Protein AF-A0A150MMR1-F1 (afdb_monomer_lite)

Sequence (58 aa):
MGTVIIFALVALLALYGVVRSLRDKNILGVLFGLGAVAVFGWFTIMTVLHHGIPTGTH

Organism: NCBI:txid153151

Foldseek 3Di:
DCLLVVLVVQLVVLVVQLVVCVVVVPPVSNVVSVVSNVVSVVVNVCCCVVVNPPPPDD

pLDDT: mean 79.6, std 11.13, range [44.34, 91.0]

Secondary structure (DSSP, 8-state):
--HHHHHHHHHHHHHHHHHHHHHTT-HHHHHHHHHHHHHHHHHHHHHHHHS-S-----

InterPro domains:
  IPR024490 Protein of unknown function DUF2759 [PF10958] (6-55)

Structure (mmCIF, N/CA/C/O backbone):
data_AF-A0A150MMR1-F1
#
_entry.id   AF-A0A150MMR1-F1
#
loop_
_atom_site.group_PDB
_atom_site.id
_atom_site.type_symbol
_atom_site.label_atom_id
_atom_site.label_alt_id
_atom_site.label_comp_id
_atom_site.label_asym_id
_atom_site.label_entity_id
_atom_site.label_seq_id
_atom_site.pdbx_PDB_ins_code
_atom_site.Cartn_x
_atom_site.Cartn_y
_atom_site.Cartn_z
_atom_site.occupancy
_atom_site.B_iso_or_equiv
_atom_site.auth_seq_id
_atom_site.auth_comp_id
_atom_site.auth_asym_id
_atom_site.auth_atom_id
_atom_site.pdbx_PDB_model_num
ATOM 1 N N . MET A 1 1 ? 21.339 -3.676 -7.075 1.00 59.72 1 MET A N 1
ATOM 2 C CA . MET A 1 1 ? 20.024 -4.352 -7.188 1.00 59.72 1 MET A CA 1
ATOM 3 C C . MET A 1 1 ? 19.438 -4.737 -5.824 1.00 59.72 1 MET A C 1
ATOM 5 O O . MET A 1 1 ? 18.997 -5.860 -5.647 1.00 59.72 1 MET A O 1
ATOM 9 N N . GLY A 1 2 ? 19.435 -3.831 -4.834 1.00 67.94 2 GLY A N 1
ATOM 10 C CA . GLY A 1 2 ? 18.841 -4.094 -3.505 1.00 67.94 2 GLY A CA 1
ATOM 11 C C . GLY A 1 2 ? 17.504 -3.381 -3.273 1.00 67.94 2 GLY A C 1
ATOM 12 O O . GLY A 1 2 ? 16.712 -3.787 -2.430 1.00 67.94 2 GLY A O 1
ATOM 13 N N . THR A 1 3 ? 17.224 -2.337 -4.053 1.00 72.44 3 THR A N 1
ATOM 14 C CA . THR A 1 3 ? 16.038 -1.482 -3.909 1.00 72.44 3 THR A CA 1
ATOM 15 C C . THR A 1 3 ? 14.736 -2.225 -4.199 1.00 72.44 3 THR A C 1
ATOM 17 O O . THR A 1 3 ? 13.758 -2.008 -3.494 1.00 72.44 3 THR A O 1
ATOM 20 N N . VAL A 1 4 ? 14.736 -3.163 -5.156 1.00 75.94 4 VAL A N 1
ATOM 21 C CA . VAL A 1 4 ? 13.580 -4.028 -5.468 1.00 75.94 4 VAL A CA 1
ATOM 22 C C . VAL A 1 4 ? 13.139 -4.818 -4.232 1.00 75.94 4 VAL A C 1
ATOM 24 O O . VAL A 1 4 ? 11.960 -4.848 -3.894 1.00 75.94 4 VAL A O 1
ATOM 27 N N . ILE A 1 5 ? 14.102 -5.433 -3.539 1.00 79.50 5 ILE A N 1
ATOM 28 C CA . ILE A 1 5 ? 13.848 -6.297 -2.381 1.00 79.50 5 ILE A CA 1
ATOM 29 C C . ILE A 1 5 ? 13.323 -5.459 -1.215 1.00 79.50 5 ILE A C 1
ATOM 31 O O . ILE A 1 5 ? 12.343 -5.834 -0.578 1.00 79.50 5 ILE A O 1
ATOM 35 N N . ILE A 1 6 ? 13.937 -4.300 -0.963 1.00 85.25 6 ILE A 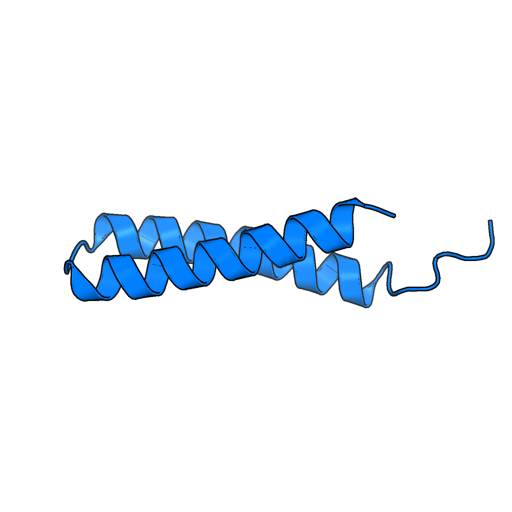N 1
ATOM 36 C CA . ILE A 1 6 ? 13.522 -3.408 0.125 1.00 85.25 6 ILE A CA 1
ATOM 37 C C . ILE A 1 6 ? 12.101 -2.891 -0.119 1.00 85.25 6 ILE A C 1
ATOM 39 O O . ILE A 1 6 ? 11.269 -2.978 0.781 1.00 85.25 6 ILE A O 1
ATOM 43 N N . PHE A 1 7 ? 11.788 -2.414 -1.328 1.00 83.69 7 PHE A N 1
ATOM 44 C CA . PHE A 1 7 ? 10.438 -1.941 -1.637 1.00 83.69 7 PHE A CA 1
ATOM 45 C C . PHE A 1 7 ? 9.396 -3.055 -1.523 1.00 83.69 7 PHE A C 1
ATOM 47 O O . PHE A 1 7 ? 8.350 -2.828 -0.915 1.00 83.69 7 PHE A O 1
ATOM 54 N N . ALA A 1 8 ? 9.709 -4.267 -1.990 1.00 83.06 8 ALA A N 1
ATO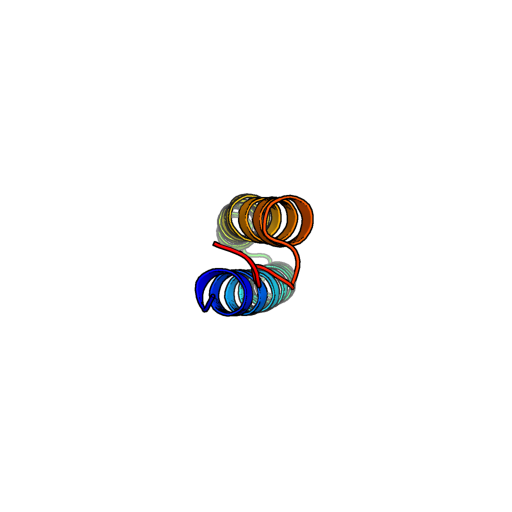M 55 C CA . ALA A 1 8 ? 8.810 -5.412 -1.868 1.00 83.06 8 ALA A CA 1
ATOM 56 C C . ALA A 1 8 ? 8.521 -5.783 -0.403 1.00 83.06 8 ALA A C 1
ATOM 58 O O . ALA A 1 8 ? 7.364 -5.985 -0.029 1.00 83.06 8 ALA A O 1
ATOM 59 N N . LEU A 1 9 ? 9.552 -5.826 0.446 1.00 87.81 9 LEU A N 1
ATOM 60 C CA . LEU A 1 9 ? 9.390 -6.107 1.876 1.00 87.81 9 LEU A CA 1
ATOM 61 C C . LEU A 1 9 ? 8.579 -5.013 2.583 1.00 87.81 9 LEU A C 1
ATOM 63 O O . LEU A 1 9 ? 7.689 -5.322 3.376 1.00 87.81 9 LEU A O 1
ATOM 67 N N . VAL A 1 10 ? 8.842 -3.741 2.269 1.00 89.50 10 VAL A N 1
ATOM 68 C CA . VAL A 1 10 ? 8.090 -2.605 2.824 1.00 89.50 10 VAL A CA 1
ATOM 69 C C . VAL A 1 10 ? 6.629 -2.635 2.365 1.00 89.50 10 VAL A C 1
ATOM 71 O O . VAL A 1 10 ? 5.743 -2.411 3.185 1.00 89.50 10 VAL A O 1
ATOM 74 N N . ALA A 1 11 ? 6.350 -2.965 1.100 1.00 88.44 11 ALA A N 1
ATOM 75 C CA . ALA A 1 11 ? 4.987 -3.083 0.581 1.00 88.44 11 ALA A CA 1
ATOM 76 C C . ALA A 1 11 ? 4.191 -4.192 1.293 1.00 88.44 11 ALA A C 1
ATOM 78 O O . ALA A 1 11 ? 3.041 -3.974 1.680 1.00 88.44 11 ALA A O 1
ATOM 79 N N . LEU A 1 12 ? 4.812 -5.352 1.536 1.00 87.94 12 LEU A N 1
ATOM 80 C CA . LEU A 1 12 ? 4.201 -6.444 2.305 1.00 87.94 12 LEU A CA 1
ATOM 81 C C . LEU A 1 12 ? 3.934 -6.043 3.762 1.00 87.94 12 LEU A C 1
ATOM 83 O O . LEU A 1 12 ? 2.859 -6.321 4.298 1.00 87.94 12 LEU A O 1
ATOM 87 N N . LEU A 1 13 ? 4.881 -5.348 4.399 1.00 90.25 13 LEU A N 1
ATOM 88 C CA . LEU A 1 13 ? 4.715 -4.867 5.770 1.00 90.25 13 LEU A CA 1
ATOM 89 C C . LEU A 1 13 ? 3.624 -3.790 5.873 1.00 90.25 13 LEU A C 1
ATOM 91 O O . LEU A 1 13 ? 2.830 -3.802 6.815 1.00 90.25 13 LEU A O 1
ATOM 95 N N . ALA A 1 14 ? 3.541 -2.892 4.890 1.00 87.94 14 ALA A N 1
ATOM 96 C CA . ALA A 1 14 ? 2.495 -1.879 4.809 1.00 87.94 14 ALA A CA 1
ATOM 97 C C . ALA A 1 14 ? 1.109 -2.523 4.644 1.00 87.94 14 ALA A C 1
ATOM 99 O O . ALA A 1 14 ? 0.161 -2.113 5.316 1.00 87.94 14 ALA A O 1
ATOM 100 N N . LEU A 1 15 ? 0.999 -3.580 3.830 1.00 87.69 15 LEU A N 1
ATOM 101 C CA . LEU A 1 15 ? -0.244 -4.335 3.660 1.00 87.69 15 LEU A CA 1
ATOM 102 C C . LEU A 1 15 ? -0.694 -4.962 4.986 1.00 87.69 15 LEU A C 1
ATOM 104 O O . L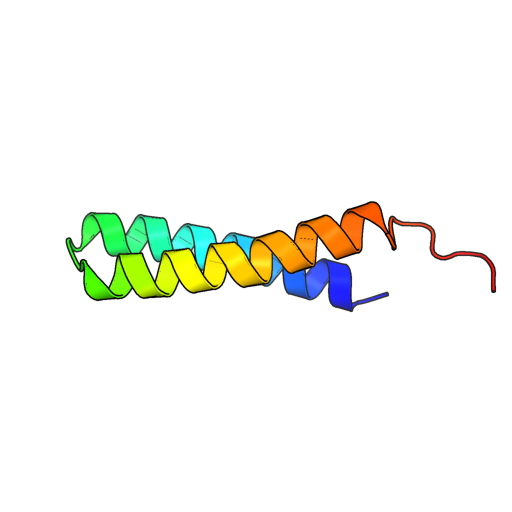EU A 1 15 ? -1.859 -4.848 5.369 1.00 87.69 15 LEU A O 1
ATOM 108 N N . TYR A 1 16 ? 0.242 -5.553 5.731 1.00 88.31 16 TYR A N 1
ATOM 109 C CA . TYR A 1 16 ? -0.035 -6.077 7.068 1.00 88.31 16 TYR A CA 1
ATOM 110 C C . TYR A 1 16 ? -0.477 -4.973 8.047 1.00 88.31 16 TYR A C 1
ATOM 112 O O . TYR A 1 16 ? -1.421 -5.163 8.819 1.00 88.31 16 TYR A O 1
ATOM 120 N N . GLY A 1 17 ? 0.149 -3.794 7.978 1.00 85.12 17 GLY A N 1
ATOM 121 C CA . GLY A 1 17 ? -0.239 -2.611 8.751 1.00 85.12 17 GLY A CA 1
ATOM 122 C C . GLY A 1 17 ? -1.677 -2.157 8.478 1.00 85.12 17 GLY A C 1
ATOM 123 O O . GLY A 1 17 ? -2.417 -1.886 9.426 1.00 85.12 17 GLY A O 1
ATOM 124 N N . VAL A 1 18 ? -2.105 -2.157 7.210 1.00 85.00 18 VAL A N 1
ATOM 125 C CA . VAL A 1 18 ? -3.494 -1.857 6.810 1.00 85.00 18 VAL A CA 1
ATOM 126 C C . VAL A 1 18 ? -4.464 -2.879 7.393 1.00 85.00 18 VAL A C 1
ATOM 128 O O . VAL A 1 18 ? -5.449 -2.495 8.024 1.00 85.00 18 VAL A O 1
ATOM 131 N N . VAL A 1 19 ? -4.170 -4.175 7.245 1.00 86.25 19 VAL A N 1
ATOM 132 C CA . VAL A 1 19 ? -5.025 -5.258 7.764 1.00 86.25 19 VAL A CA 1
ATOM 133 C C . VAL A 1 19 ? -5.183 -5.166 9.284 1.00 86.25 19 VAL A C 1
ATOM 135 O O . VAL A 1 19 ? -6.286 -5.341 9.806 1.00 86.25 19 VAL A O 1
ATOM 138 N N . ARG A 1 20 ? -4.110 -4.833 10.009 1.00 86.19 20 ARG A N 1
ATOM 139 C CA . ARG A 1 20 ? -4.176 -4.611 11.459 1.00 86.19 20 ARG A CA 1
ATOM 140 C C . ARG A 1 20 ? -5.000 -3.371 11.816 1.00 86.19 20 ARG A C 1
ATOM 142 O O . ARG A 1 20 ? -5.840 -3.451 12.707 1.00 86.19 20 ARG A O 1
ATOM 149 N N . SER A 1 21 ? -4.811 -2.259 11.107 1.00 83.56 21 SER A N 1
ATOM 150 C CA . SER A 1 21 ? -5.571 -1.020 11.343 1.00 83.56 21 SER A CA 1
ATOM 151 C C . SER A 1 21 ? -7.075 -1.182 11.089 1.00 83.56 21 SER A C 1
ATOM 153 O O . SER A 1 21 ? -7.885 -0.575 11.791 1.00 83.56 21 SER A O 1
ATOM 155 N N . LEU A 1 22 ? -7.460 -2.056 10.148 1.00 82.12 22 LEU A N 1
ATOM 156 C CA . LEU A 1 22 ? -8.859 -2.433 9.923 1.00 82.12 22 LEU A CA 1
ATOM 157 C C . LEU A 1 22 ? -9.469 -3.159 11.133 1.00 82.12 22 LEU A C 1
ATOM 159 O O . LEU A 1 22 ? -10.636 -2.932 11.451 1.00 82.12 22 LEU A O 1
ATOM 163 N N . ARG A 1 23 ? -8.694 -3.992 11.845 1.00 80.00 23 ARG A N 1
ATOM 164 C CA . ARG A 1 23 ? -9.163 -4.662 13.073 1.00 80.00 23 ARG A CA 1
ATOM 165 C C . ARG A 1 23 ? -9.356 -3.703 14.245 1.00 80.00 23 ARG A C 1
ATOM 167 O O . ARG A 1 23 ? -10.308 -3.874 14.998 1.00 80.00 23 ARG A O 1
ATOM 174 N N . ASP A 1 24 ? -8.504 -2.690 14.368 1.00 83.19 24 ASP A N 1
ATOM 175 C CA . ASP A 1 24 ? -8.595 -1.665 15.420 1.00 83.19 24 ASP A CA 1
ATOM 176 C C . ASP A 1 24 ? -9.672 -0.590 15.144 1.00 83.19 24 ASP A C 1
ATOM 178 O O . ASP A 1 24 ? -9.851 0.324 15.946 1.00 83.19 24 ASP A O 1
ATOM 182 N N . LYS A 1 25 ? -10.400 -0.666 14.012 1.00 80.75 25 LYS A N 1
ATOM 183 C CA . LYS A 1 25 ? -11.348 0.368 13.527 1.00 80.75 25 LYS A CA 1
ATOM 184 C C . LYS A 1 25 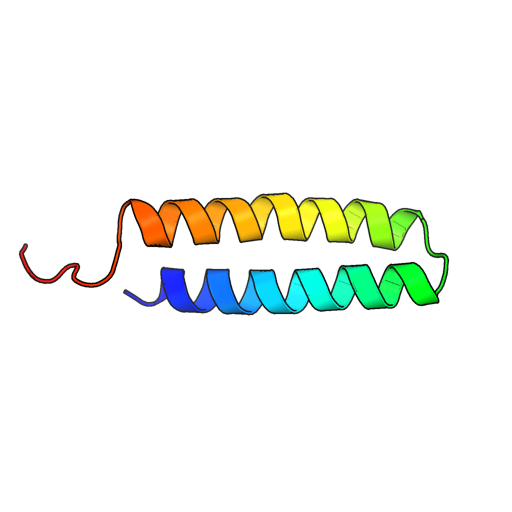? -10.738 1.776 13.456 1.00 80.75 25 LYS A C 1
ATOM 186 O O . LYS A 1 25 ? -11.456 2.778 13.472 1.00 80.75 25 LYS A O 1
ATOM 191 N N . ASN A 1 26 ? -9.415 1.871 13.345 1.00 81.44 26 ASN A N 1
ATOM 192 C CA . ASN A 1 26 ? -8.722 3.146 13.280 1.00 81.44 26 ASN A CA 1
ATOM 193 C C . ASN A 1 26 ? -8.736 3.673 11.840 1.00 81.44 26 ASN A C 1
ATOM 195 O O . ASN A 1 26 ? -7.834 3.395 11.052 1.00 81.44 26 ASN A O 1
ATOM 199 N N . ILE A 1 27 ? -9.772 4.444 11.501 1.00 80.88 27 ILE A N 1
ATOM 200 C CA . ILE A 1 27 ? -9.992 5.004 10.156 1.00 80.88 27 ILE A CA 1
ATOM 201 C C . ILE A 1 27 ? -8.781 5.817 9.668 1.00 80.88 27 ILE A C 1
ATOM 203 O O . ILE A 1 27 ? -8.396 5.707 8.506 1.00 80.88 27 ILE A O 1
ATOM 207 N N . LEU A 1 28 ? -8.138 6.579 10.558 1.00 82.50 28 LEU A N 1
ATOM 208 C CA . LEU A 1 28 ? -6.927 7.340 10.234 1.00 82.50 28 LEU A CA 1
ATOM 209 C C . LEU A 1 28 ? -5.758 6.402 9.911 1.00 82.50 28 LEU A C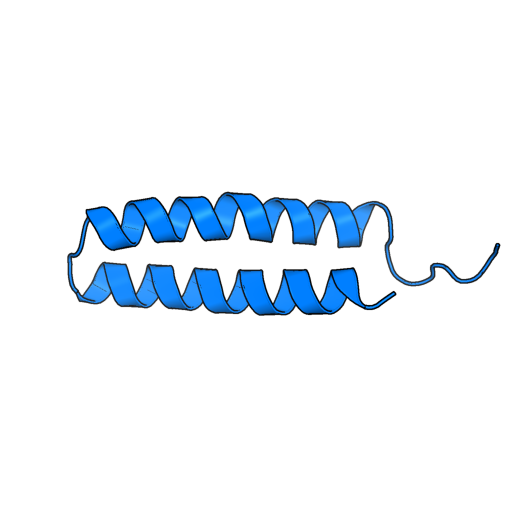 1
ATOM 211 O O . LEU A 1 28 ? -5.076 6.585 8.906 1.00 82.50 28 LEU A O 1
ATOM 215 N N . GLY A 1 29 ? -5.564 5.358 10.719 1.00 81.69 29 GLY A N 1
ATOM 216 C CA . GLY A 1 29 ? -4.519 4.356 10.496 1.00 81.69 29 GLY A CA 1
ATOM 217 C C . GLY A 1 29 ? -4.701 3.574 9.192 1.00 81.69 29 GLY A C 1
ATOM 218 O O . GLY A 1 29 ? -3.725 3.306 8.493 1.00 81.69 29 GLY A O 1
ATOM 219 N N . VAL A 1 30 ? -5.947 3.283 8.809 1.00 84.75 30 VAL A N 1
ATOM 220 C CA . VAL A 1 30 ? -6.271 2.658 7.518 1.00 84.75 30 VAL A CA 1
ATOM 221 C C . VAL A 1 30 ? -5.953 3.597 6.357 1.00 84.75 30 VAL A C 1
ATOM 223 O O . VAL A 1 30 ? -5.354 3.153 5.383 1.00 84.75 30 VAL A O 1
ATOM 226 N N . LEU A 1 31 ? -6.303 4.884 6.453 1.00 87.94 31 LEU A N 1
ATOM 227 C CA . LEU A 1 31 ? -6.045 5.862 5.391 1.00 87.94 31 LEU A CA 1
ATOM 228 C C . LEU A 1 31 ? -4.540 6.057 5.153 1.00 87.94 31 LEU A C 1
ATOM 230 O O . LEU A 1 31 ? -4.075 5.979 4.015 1.00 87.94 31 LEU A O 1
ATOM 234 N N . PHE A 1 32 ? -3.767 6.245 6.226 1.00 85.38 32 PHE A N 1
ATOM 235 C CA . PHE A 1 32 ? -2.309 6.365 6.136 1.00 85.38 32 PHE A CA 1
ATOM 236 C C . PHE A 1 32 ? -1.645 5.055 5.699 1.00 85.38 32 PHE A C 1
ATOM 238 O O . PHE A 1 32 ? -0.709 5.078 4.899 1.00 85.38 32 PHE A O 1
ATOM 245 N N . GLY A 1 33 ? -2.152 3.910 6.161 1.00 87.00 33 GLY A N 1
ATOM 246 C CA . GLY A 1 33 ? -1.682 2.600 5.724 1.00 87.00 33 GLY A CA 1
ATOM 247 C C . GLY A 1 33 ? -1.946 2.355 4.237 1.00 87.00 33 GLY A C 1
ATOM 248 O O . GLY A 1 33 ? -1.052 1.902 3.528 1.00 87.00 33 GLY A O 1
ATOM 249 N N . LEU A 1 34 ? -3.139 2.697 3.739 1.00 87.56 34 LEU A N 1
ATOM 250 C CA . LEU A 1 34 ? -3.482 2.596 2.318 1.00 87.56 34 LEU A CA 1
ATOM 251 C C . LEU A 1 34 ? -2.606 3.516 1.470 1.00 87.56 34 LEU A C 1
ATOM 253 O O . LEU A 1 34 ? -2.142 3.091 0.417 1.00 87.56 34 LEU A O 1
ATOM 257 N N . GLY A 1 35 ? -2.321 4.733 1.944 1.00 89.56 35 GLY A N 1
ATOM 258 C CA . GLY A 1 35 ? -1.364 5.632 1.298 1.00 89.56 35 GLY A CA 1
ATOM 259 C C . GLY A 1 35 ? 0.036 5.018 1.201 1.00 89.56 35 GLY A C 1
ATOM 260 O O . GLY A 1 35 ? 0.645 5.032 0.132 1.00 89.56 35 GLY A O 1
ATOM 261 N N . ALA A 1 36 ? 0.523 4.403 2.282 1.00 88.12 36 ALA A N 1
ATOM 262 C CA . ALA A 1 36 ? 1.812 3.713 2.287 1.00 88.12 36 ALA A CA 1
ATOM 263 C C . ALA A 1 36 ? 1.828 2.508 1.329 1.00 88.12 36 ALA A C 1
ATOM 265 O O . ALA A 1 36 ? 2.768 2.364 0.549 1.00 88.12 36 ALA A O 1
ATOM 266 N N . VAL A 1 37 ? 0.782 1.675 1.327 1.00 91.00 37 VAL A N 1
ATOM 267 C CA . VAL A 1 37 ? 0.651 0.544 0.390 1.00 91.00 37 VAL A CA 1
ATOM 268 C C . VAL A 1 37 ? 0.582 1.029 -1.055 1.00 91.00 37 VAL A C 1
ATOM 270 O O . VAL A 1 37 ? 1.231 0.441 -1.914 1.00 91.00 37 VAL A O 1
ATOM 273 N N . ALA A 1 38 ? -0.156 2.102 -1.334 1.00 89.75 38 ALA A N 1
ATOM 274 C CA . ALA A 1 38 ? -0.271 2.653 -2.678 1.00 89.75 38 ALA A CA 1
ATOM 275 C C . ALA A 1 38 ? 1.086 3.146 -3.193 1.00 89.75 38 ALA A C 1
ATOM 277 O O . ALA A 1 38 ? 1.492 2.766 -4.288 1.00 89.75 38 ALA A O 1
ATOM 278 N N . VAL A 1 39 ? 1.822 3.923 -2.392 1.00 90.06 39 VAL A N 1
ATOM 279 C CA . VAL A 1 39 ? 3.141 4.438 -2.783 1.00 90.06 39 VAL A CA 1
ATOM 280 C C . VAL A 1 39 ? 4.155 3.295 -2.889 1.00 90.06 39 VAL A C 1
ATOM 282 O O . VAL A 1 39 ? 4.704 3.061 -3.963 1.00 90.06 39 VAL A O 1
ATOM 285 N N . PHE A 1 40 ? 4.386 2.531 -1.818 1.00 87.38 40 PHE A N 1
ATOM 286 C CA . PHE A 1 40 ? 5.413 1.482 -1.812 1.00 87.38 40 PHE A CA 1
ATOM 287 C C . PHE A 1 40 ? 5.070 0.299 -2.723 1.00 87.38 40 PHE A C 1
ATOM 289 O O . PHE A 1 40 ? 5.966 -0.271 -3.347 1.00 87.38 40 PHE A O 1
ATOM 296 N N . GLY A 1 41 ? 3.791 -0.048 -2.854 1.00 86.44 41 GLY A N 1
ATOM 297 C CA . GLY A 1 41 ? 3.317 -1.052 -3.803 1.00 86.44 41 GLY A CA 1
ATOM 298 C C . GLY A 1 41 ? 3.525 -0.607 -5.247 1.00 86.44 41 GLY A C 1
ATOM 299 O O . GLY A 1 41 ? 4.082 -1.367 -6.036 1.00 86.44 41 GLY A O 1
ATOM 300 N N . TRP A 1 42 ? 3.183 0.642 -5.584 1.00 84.69 42 TRP A N 1
ATOM 301 C CA . TRP A 1 42 ? 3.437 1.191 -6.919 1.00 84.69 42 TRP A CA 1
ATOM 302 C C . TRP A 1 42 ? 4.929 1.214 -7.259 1.00 84.69 42 TRP A C 1
ATOM 304 O O . TRP A 1 42 ? 5.326 0.746 -8.326 1.00 84.69 42 TRP A O 1
ATOM 314 N N . PHE A 1 43 ? 5.776 1.672 -6.332 1.00 83.94 43 PHE A N 1
ATOM 315 C CA . PHE A 1 43 ? 7.229 1.630 -6.507 1.00 83.94 43 PHE A CA 1
ATOM 316 C C . PHE A 1 43 ? 7.742 0.197 -6.676 1.00 83.94 43 PHE A C 1
ATOM 318 O O . PHE A 1 43 ? 8.565 -0.050 -7.556 1.00 83.94 43 PHE A O 1
ATOM 325 N N . THR A 1 44 ? 7.229 -0.762 -5.902 1.00 84.94 44 THR A N 1
ATOM 326 C CA . THR A 1 44 ? 7.586 -2.182 -6.047 1.00 84.94 44 THR A CA 1
ATOM 327 C C . THR A 1 44 ? 7.230 -2.699 -7.438 1.00 84.94 44 THR A C 1
ATOM 329 O O . THR A 1 44 ? 8.092 -3.257 -8.112 1.00 84.94 44 THR A O 1
ATOM 332 N N . ILE A 1 45 ? 5.999 -2.465 -7.902 1.00 83.06 45 ILE A N 1
ATOM 333 C CA . ILE A 1 45 ? 5.516 -2.912 -9.217 1.00 83.06 45 ILE A CA 1
ATOM 334 C C . ILE A 1 45 ? 6.350 -2.289 -10.339 1.00 83.06 45 ILE A C 1
ATOM 336 O O . ILE A 1 45 ? 6.855 -3.006 -11.200 1.00 83.06 45 ILE A O 1
ATOM 340 N N . MET A 1 46 ? 6.557 -0.971 -10.306 1.00 81.44 46 MET A N 1
ATOM 341 C CA . MET A 1 46 ? 7.346 -0.268 -11.320 1.00 81.44 46 MET A CA 1
ATOM 342 C C . MET A 1 46 ? 8.799 -0.742 -11.343 1.00 81.44 46 MET A C 1
ATOM 344 O O . MET A 1 46 ? 9.374 -0.861 -12.424 1.00 81.44 46 MET A O 1
ATOM 348 N N . THR A 1 47 ? 9.382 -1.046 -10.181 1.00 79.00 47 THR A N 1
ATOM 349 C CA . THR A 1 47 ? 10.759 -1.552 -10.096 1.00 79.00 47 THR A CA 1
ATOM 350 C C . THR A 1 47 ? 10.849 -2.988 -10.612 1.00 79.00 47 THR A C 1
ATOM 352 O O . THR A 1 47 ? 11.768 -3.304 -11.358 1.00 79.00 47 THR A O 1
ATOM 355 N N . VAL A 1 48 ? 9.883 -3.851 -10.287 1.00 77.12 48 VAL A N 1
ATOM 356 C CA . VAL A 1 48 ? 9.839 -5.228 -10.809 1.00 77.12 48 VAL A CA 1
ATOM 357 C C . VAL A 1 48 ? 9.629 -5.247 -12.326 1.00 77.12 48 VAL A C 1
ATOM 359 O O . VAL A 1 48 ? 10.260 -6.049 -13.005 1.00 77.12 48 VAL A O 1
ATOM 362 N N . LEU A 1 49 ? 8.787 -4.363 -12.869 1.00 72.81 49 LEU A N 1
ATOM 363 C CA . LEU A 1 49 ? 8.494 -4.315 -14.306 1.00 72.81 49 LEU A CA 1
ATOM 364 C C . LEU A 1 49 ? 9.619 -3.678 -15.133 1.00 72.81 49 LEU A C 1
ATOM 366 O O . LEU A 1 49 ? 9.972 -4.211 -16.179 1.00 72.81 49 LEU A O 1
ATOM 370 N N . HIS A 1 50 ? 10.187 -2.554 -14.686 1.00 67.94 50 HIS A N 1
ATOM 371 C CA . HIS A 1 50 ? 11.187 -1.811 -15.469 1.00 67.94 50 HIS A CA 1
ATOM 372 C C . HIS A 1 50 ? 12.634 -2.213 -15.168 1.00 67.94 50 HIS A C 1
ATOM 374 O O . HIS A 1 50 ? 13.505 -2.004 -16.003 1.00 67.94 50 HIS A O 1
ATOM 380 N N . HIS A 1 51 ? 12.904 -2.761 -13.982 1.00 64.38 51 HIS A N 1
ATOM 381 C CA . HIS A 1 51 ? 14.238 -3.208 -13.558 1.00 64.38 51 HIS A CA 1
ATOM 382 C C . HIS A 1 51 ? 14.243 -4.704 -13.217 1.00 64.38 51 HIS A C 1
ATOM 384 O O . HIS A 1 51 ? 15.063 -5.158 -12.415 1.00 64.38 51 HIS A O 1
ATOM 390 N N . GLY A 1 52 ? 13.297 -5.456 -13.791 1.00 56.53 52 GLY A N 1
ATOM 391 C CA . GLY A 1 52 ? 13.138 -6.886 -13.572 1.00 56.53 52 GLY A CA 1
ATOM 392 C C . GLY A 1 52 ? 14.467 -7.623 -13.680 1.00 56.53 52 GLY A C 1
ATOM 393 O O . GLY A 1 52 ? 15.248 -7.405 -14.602 1.00 56.53 52 GLY A O 1
ATOM 394 N N . ILE A 1 53 ? 14.727 -8.472 -12.687 1.00 58.75 53 ILE A N 1
ATOM 395 C CA . ILE A 1 53 ? 15.877 -9.376 -12.633 1.00 58.75 53 ILE A CA 1
ATOM 396 C C . ILE A 1 53 ? 15.888 -10.166 -13.958 1.00 58.75 53 ILE A C 1
ATOM 398 O O . ILE A 1 53 ? 14.955 -10.939 -14.174 1.00 58.75 53 ILE A O 1
ATOM 402 N N . PRO A 1 54 ? 16.866 -9.962 -14.864 1.00 56.22 54 PRO A N 1
ATOM 403 C CA . PRO A 1 54 ? 18.241 -9.553 -14.621 1.00 56.22 54 PRO A CA 1
ATOM 404 C C . PRO A 1 54 ? 18.548 -8.123 -15.093 1.00 56.22 54 PRO A C 1
ATOM 406 O O . PRO A 1 54 ? 18.435 -7.786 -16.263 1.00 56.22 54 PRO A O 1
ATOM 409 N N . THR A 1 55 ? 19.148 -7.322 -14.222 1.00 59.12 55 THR A N 1
ATOM 410 C CA . THR A 1 55 ? 19.946 -6.151 -14.632 1.00 59.12 55 THR A CA 1
ATOM 411 C C . THR A 1 55 ? 21.382 -6.550 -15.000 1.00 59.12 55 THR A C 1
ATOM 413 O O . THR A 1 55 ? 22.334 -5.811 -14.753 1.00 59.12 55 THR A O 1
ATOM 416 N N . GLY A 1 56 ? 21.569 -7.776 -15.481 1.00 63.06 56 GLY A N 1
ATOM 417 C CA . GLY A 1 56 ? 22.855 -8.258 -15.952 1.00 63.06 56 GLY A CA 1
ATOM 418 C C . GLY A 1 56 ? 22.998 -7.902 -17.417 1.00 63.06 56 GLY A C 1
ATOM 419 O O . GLY A 1 56 ? 22.633 -8.729 -18.230 1.00 63.06 56 GLY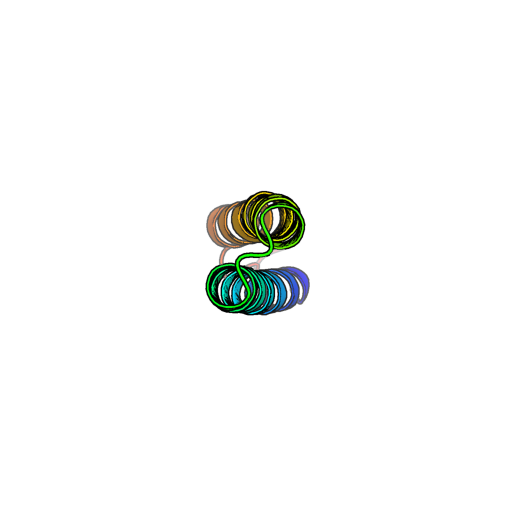 A O 1
ATOM 420 N N . THR A 1 57 ? 23.458 -6.685 -17.703 1.00 50.28 57 THR A N 1
ATOM 421 C CA . THR A 1 57 ? 24.291 -6.280 -18.852 1.00 50.28 57 THR A CA 1
ATOM 422 C C . THR A 1 57 ? 24.234 -4.759 -18.921 1.00 50.28 57 THR A C 1
ATOM 424 O O . THR A 1 57 ? 23.335 -4.233 -19.561 1.00 50.28 57 THR A O 1
ATOM 427 N N . HIS A 1 58 ? 25.102 -4.079 -18.176 1.00 44.34 58 HIS A N 1
ATOM 428 C CA . HIS A 1 58 ? 25.843 -2.855 -18.516 1.00 44.34 58 HIS A CA 1
ATOM 429 C C . HIS A 1 58 ? 26.664 -2.465 -17.284 1.00 44.34 58 HIS A C 1
ATOM 431 O O . HIS A 1 58 ? 26.073 -2.382 -16.183 1.00 44.34 58 HIS A O 1
#

Radius of gyration: 13.87 Å; chains: 1; bounding box: 37×17×34 Å